Protein AF-A0A8T6SD44-F1 (afdb_monomer_lite)

Foldseek 3Di:
DLQVQLVCCLVVVDVHDDDPDPDAALQADPPDDDPRHPHRSVVVSQCCCCPPVVDPDDDDDDPPPDHSPD

Structure (mmCIF, N/CA/C/O backbone):
data_AF-A0A8T6SD44-F1
#
_entry.id   AF-A0A8T6SD44-F1
#
loop_
_atom_site.group_PDB
_atom_site.id
_atom_site.type_symbol
_atom_site.label_atom_id
_atom_site.label_alt_id
_atom_site.label_comp_id
_atom_site.label_asym_id
_atom_site.label_entity_id
_atom_site.label_seq_id
_atom_site.pdbx_PDB_ins_code
_atom_site.Cartn_x
_atom_site.Cartn_y
_atom_site.Cartn_z
_atom_site.occupancy
_atom_site.B_iso_or_equiv
_atom_site.auth_seq_id
_atom_site.auth_comp_id
_atom_site.auth_asym_id
_atom_site.auth_atom_id
_atom_site.pdbx_PDB_model_num
ATOM 1 N N . GLY A 1 1 ? -0.859 11.137 -0.951 1.00 90.88 1 GLY A N 1
ATOM 2 C CA . GLY A 1 1 ? -2.228 10.768 -1.362 1.00 90.88 1 GLY A CA 1
ATOM 3 C C . GLY A 1 1 ? -2.732 9.556 -0.604 1.00 90.88 1 GLY A C 1
ATOM 4 O O . GLY A 1 1 ? -3.475 9.726 0.352 1.00 90.88 1 GLY A O 1
ATOM 5 N N . ILE A 1 2 ? -2.285 8.353 -0.980 1.00 96.94 2 ILE A N 1
ATOM 6 C CA . ILE A 1 2 ? -2.877 7.083 -0.520 1.00 96.94 2 ILE A CA 1
ATOM 7 C C . ILE A 1 2 ? -2.981 6.927 1.008 1.00 96.94 2 ILE A C 1
ATOM 9 O O . ILE A 1 2 ? -4.054 6.614 1.511 1.00 96.94 2 ILE A O 1
ATOM 13 N N . LEU A 1 3 ? -1.931 7.258 1.771 1.00 97.69 3 LEU A N 1
ATOM 14 C CA . LEU A 1 3 ? -1.979 7.160 3.237 1.00 97.69 3 LEU A CA 1
ATOM 15 C C . LEU A 1 3 ? -2.994 8.114 3.876 1.00 97.69 3 LEU A C 1
ATOM 17 O O . LEU A 1 3 ? -3.533 7.800 4.930 1.00 97.69 3 LEU A O 1
ATOM 21 N N . ARG A 1 4 ? -3.272 9.275 3.268 1.00 97.69 4 ARG A N 1
ATOM 22 C CA . ARG A 1 4 ? -4.307 10.183 3.782 1.00 97.69 4 ARG A CA 1
ATOM 23 C C . ARG A 1 4 ? -5.691 9.568 3.595 1.00 97.69 4 ARG A C 1
ATOM 25 O O . ARG A 1 4 ? -6.455 9.582 4.550 1.00 97.69 4 ARG A O 1
ATOM 32 N N . ALA A 1 5 ? -5.968 8.994 2.422 1.00 98.00 5 ALA A N 1
ATOM 33 C CA . ALA A 1 5 ? -7.222 8.288 2.160 1.00 98.00 5 ALA A CA 1
ATOM 34 C C . ALA A 1 5 ? -7.410 7.114 3.133 1.00 98.00 5 ALA A C 1
ATOM 36 O O . ALA A 1 5 ? -8.435 7.035 3.798 1.00 98.00 5 ALA A O 1
ATOM 37 N N . VAL A 1 6 ? -6.379 6.279 3.3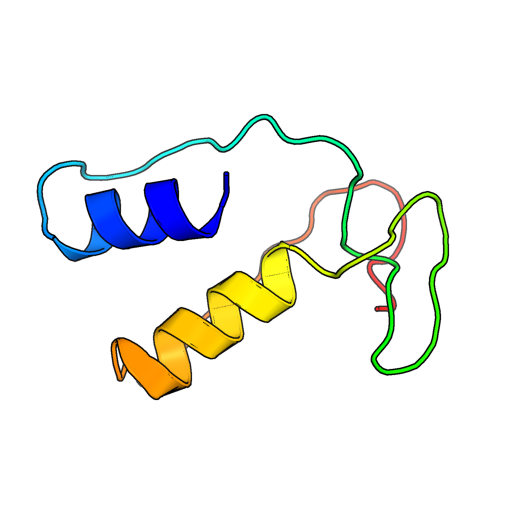10 1.00 97.94 6 VAL A N 1
ATOM 38 C CA . VAL A 1 6 ? -6.404 5.175 4.283 1.00 97.94 6 VAL A CA 1
ATOM 39 C C . VAL A 1 6 ? -6.694 5.674 5.698 1.00 97.94 6 VAL A C 1
ATOM 41 O O . VAL A 1 6 ? -7.560 5.123 6.363 1.00 97.94 6 VAL A O 1
ATOM 44 N N . LYS A 1 7 ? -6.021 6.734 6.164 1.00 97.94 7 LYS A N 1
ATOM 45 C CA . LYS A 1 7 ? -6.250 7.282 7.512 1.00 97.94 7 LYS A CA 1
ATOM 46 C C . LYS A 1 7 ? -7.682 7.776 7.716 1.00 97.94 7 LYS A C 1
ATOM 48 O O . LYS A 1 7 ? -8.240 7.523 8.772 1.00 97.94 7 LYS A O 1
ATOM 53 N N . LEU A 1 8 ? -8.247 8.459 6.721 1.00 98.31 8 LEU A N 1
ATOM 54 C CA . LEU A 1 8 ? -9.615 8.987 6.757 1.00 98.31 8 LEU A CA 1
ATOM 55 C C . LEU A 1 8 ? -10.679 7.877 6.744 1.00 98.31 8 LEU A C 1
ATOM 57 O O . LEU A 1 8 ? -11.720 8.005 7.380 1.00 98.31 8 LEU A O 1
ATOM 61 N N . ILE A 1 9 ? -10.408 6.772 6.045 1.00 98.25 9 ILE A N 1
ATOM 62 C CA . ILE A 1 9 ? -11.285 5.595 6.060 1.00 98.25 9 ILE A CA 1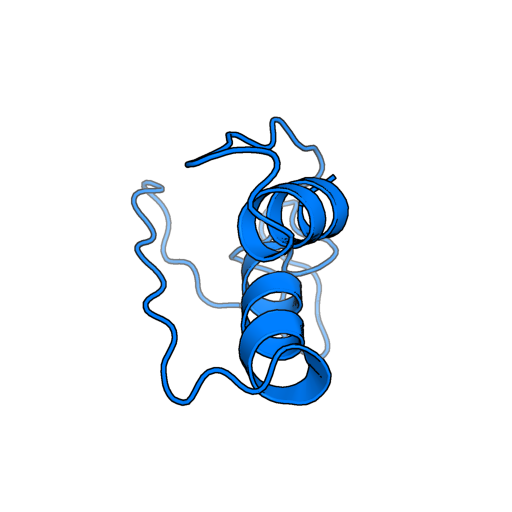
ATOM 63 C C . ILE A 1 9 ? -11.170 4.870 7.404 1.00 98.25 9 ILE A C 1
ATOM 65 O O . ILE A 1 9 ? -12.171 4.559 8.039 1.00 98.25 9 ILE A O 1
ATOM 69 N N . MET A 1 10 ? -9.944 4.650 7.885 1.00 97.75 10 MET A N 1
ATOM 70 C CA . MET A 1 10 ? -9.714 3.941 9.146 1.00 97.75 10 MET A CA 1
ATOM 71 C C . MET A 1 10 ? -10.168 4.723 10.384 1.00 97.75 10 MET A C 1
ATOM 73 O O . MET A 1 10 ? -10.440 4.105 11.408 1.00 97.75 10 MET A O 1
ATOM 77 N N . SER A 1 11 ? -10.270 6.055 10.314 1.00 97.50 11 SER A N 1
ATOM 78 C CA . SER A 1 11 ? -10.870 6.870 11.380 1.00 97.50 11 SER A CA 1
ATOM 79 C C . SER A 1 11 ? -12.401 6.821 11.398 1.00 97.50 11 SER A C 1
ATOM 81 O O . SER A 1 11 ? -13.003 7.373 12.314 1.00 97.50 11 SER A O 1
ATOM 83 N N . GLY A 1 12 ? -13.035 6.199 10.398 1.00 98.12 12 GLY A N 1
ATOM 84 C CA . GLY A 1 12 ? -14.489 6.158 10.247 1.00 98.12 12 GLY A CA 1
ATOM 85 C C . GLY A 1 12 ? -15.104 7.447 9.693 1.00 98.12 12 GLY A C 1
ATOM 86 O O . GLY A 1 12 ? -16.324 7.541 9.613 1.00 98.12 12 GLY A O 1
ATOM 87 N N . GLU A 1 13 ? -14.289 8.428 9.291 1.00 98.38 13 GLU A N 1
ATOM 88 C CA . GLU A 1 13 ? -14.775 9.682 8.694 1.00 98.38 13 GLU A CA 1
ATOM 89 C C . GLU A 1 13 ? -15.371 9.439 7.297 1.00 98.38 13 GLU A C 1
ATOM 91 O O . GLU A 1 13 ? -16.326 10.099 6.897 1.00 98.38 13 GLU A O 1
ATOM 96 N N . PHE A 1 14 ? -14.846 8.444 6.576 1.00 98.50 14 PHE A N 1
ATOM 97 C CA . PHE A 1 14 ? -15.358 8.006 5.280 1.00 98.50 14 PHE A CA 1
ATOM 98 C C . PHE A 1 14 ? -15.475 6.481 5.222 1.00 98.50 14 PHE A C 1
ATOM 100 O O . PHE A 1 14 ? -14.662 5.761 5.793 1.00 98.50 14 PHE A O 1
ATOM 107 N N . GLN A 1 15 ? -16.460 5.972 4.477 1.00 98.19 15 GLN A N 1
ATOM 108 C CA . GLN A 1 15 ? -16.632 4.525 4.283 1.00 98.19 15 GLN A CA 1
ATOM 109 C C . GLN A 1 15 ? -15.670 3.938 3.236 1.00 98.19 15 GLN A C 1
ATOM 111 O O . GLN A 1 15 ? -15.318 2.764 3.303 1.00 98.19 15 GLN A O 1
ATOM 116 N N . ASN A 1 16 ? -15.268 4.735 2.244 1.00 98.06 16 ASN A N 1
ATOM 117 C CA . ASN A 1 16 ? -14.364 4.350 1.162 1.00 98.06 16 ASN A CA 1
ATOM 118 C C . ASN A 1 16 ? -13.669 5.597 0.586 1.00 98.06 16 ASN A C 1
ATOM 120 O O . ASN A 1 16 ? -13.950 6.722 1.001 1.00 98.06 16 ASN A O 1
ATOM 124 N N . GLY A 1 17 ? -12.740 5.410 -0.353 1.00 96.50 17 GLY A N 1
ATOM 125 C CA . GLY A 1 17 ? -12.058 6.527 -0.997 1.00 96.50 17 GLY A CA 1
ATOM 126 C C . GLY A 1 17 ? -11.259 6.120 -2.228 1.00 96.50 17 GLY A C 1
ATOM 127 O O . GLY A 1 17 ? -10.815 4.981 -2.355 1.00 96.50 17 GLY A O 1
ATOM 128 N N . PHE A 1 18 ? -11.052 7.086 -3.121 1.00 97.12 18 PHE A N 1
ATOM 129 C CA . PHE A 1 18 ? -10.251 6.942 -4.331 1.00 97.12 18 PHE A CA 1
ATOM 130 C C . PHE A 1 18 ? -9.101 7.952 -4.311 1.00 97.12 18 PHE A C 1
ATOM 132 O O . PHE A 1 18 ? -9.314 9.150 -4.129 1.00 97.12 18 PHE A O 1
ATOM 139 N N . ALA A 1 19 ? -7.869 7.472 -4.483 1.00 97.69 19 ALA A N 1
ATOM 140 C CA . ALA A 1 19 ? -6.681 8.315 -4.506 1.00 97.69 19 ALA A CA 1
ATOM 141 C C . ALA A 1 19 ? -6.157 8.451 -5.943 1.00 97.69 19 ALA A C 1
ATOM 143 O O . ALA A 1 19 ? -5.409 7.599 -6.415 1.00 97.69 19 ALA A O 1
ATOM 144 N N . LEU A 1 20 ? -6.506 9.550 -6.617 1.00 97.62 20 LEU A N 1
ATOM 145 C CA . LEU A 1 20 ? -5.967 9.883 -7.936 1.00 97.62 20 LEU A CA 1
ATOM 146 C C . LEU A 1 20 ? -4.529 10.407 -7.790 1.00 97.62 20 LEU A C 1
ATOM 148 O O . LEU A 1 20 ? -4.315 11.558 -7.411 1.00 97.62 20 LEU A O 1
ATOM 152 N N . VAL A 1 21 ? -3.535 9.547 -8.023 1.00 97.56 21 VAL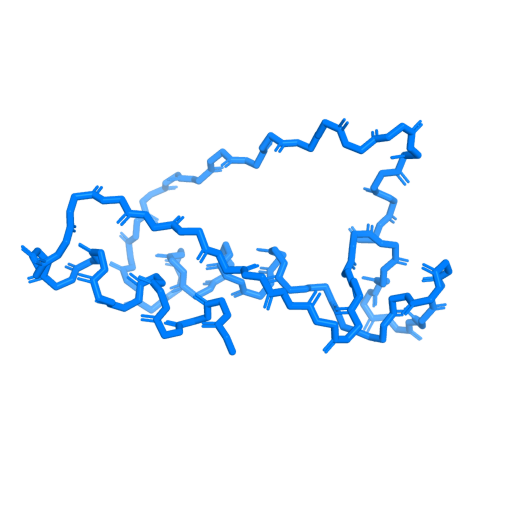 A N 1
ATOM 153 C CA . VAL A 1 21 ? -2.121 9.837 -7.728 1.00 97.56 21 VAL A CA 1
ATOM 154 C C . VAL A 1 21 ? -1.212 9.645 -8.937 1.00 97.56 21 VAL A C 1
ATOM 156 O O . VAL A 1 21 ? -1.431 8.777 -9.776 1.00 97.56 21 VAL A O 1
ATOM 159 N N . ARG A 1 22 ? -0.146 10.449 -8.987 1.00 97.94 22 ARG A N 1
ATOM 160 C CA . ARG A 1 22 ? 1.025 10.265 -9.853 1.00 97.94 22 ARG A CA 1
ATOM 161 C C . ARG A 1 22 ? 2.290 10.543 -9.027 1.00 97.94 22 ARG A C 1
ATOM 163 O O . ARG A 1 22 ? 2.240 11.456 -8.198 1.00 97.94 22 ARG A O 1
ATOM 170 N N . PRO A 1 23 ? 3.408 9.824 -9.245 1.00 97.62 23 PRO A N 1
ATOM 171 C CA . PRO A 1 23 ? 3.581 8.671 -10.150 1.00 97.62 23 PRO A CA 1
ATOM 172 C C . PRO A 1 23 ? 2.823 7.397 -9.689 1.00 97.62 23 PRO A C 1
ATOM 174 O O . PRO A 1 23 ? 2.381 7.351 -8.535 1.00 97.62 23 PRO A O 1
ATOM 177 N N . PRO A 1 24 ? 2.640 6.381 -10.569 1.00 98.44 24 PRO A N 1
ATOM 178 C CA . PRO A 1 24 ? 2.074 5.074 -10.200 1.00 98.44 24 PRO A CA 1
ATOM 179 C C . PRO A 1 24 ? 3.019 4.288 -9.269 1.00 98.44 24 PRO A C 1
ATOM 181 O O . PRO A 1 24 ? 4.066 4.804 -8.870 1.00 98.44 24 PRO A O 1
ATOM 184 N N . GLY A 1 25 ? 2.637 3.062 -8.879 1.00 98.50 25 GLY A N 1
ATOM 185 C CA . GLY A 1 25 ? 3.397 2.305 -7.874 1.00 98.50 25 GLY A CA 1
ATOM 186 C C . GLY A 1 25 ? 3.655 0.815 -8.108 1.00 98.50 25 GLY A C 1
ATOM 187 O O . GLY A 1 25 ? 4.686 0.335 -7.650 1.00 98.50 25 GLY A O 1
ATOM 188 N N . HIS A 1 26 ? 2.782 0.077 -8.791 1.00 98.62 26 HIS A N 1
ATOM 189 C CA . HIS A 1 26 ? 2.781 -1.395 -8.730 1.00 98.62 26 HIS A CA 1
ATOM 19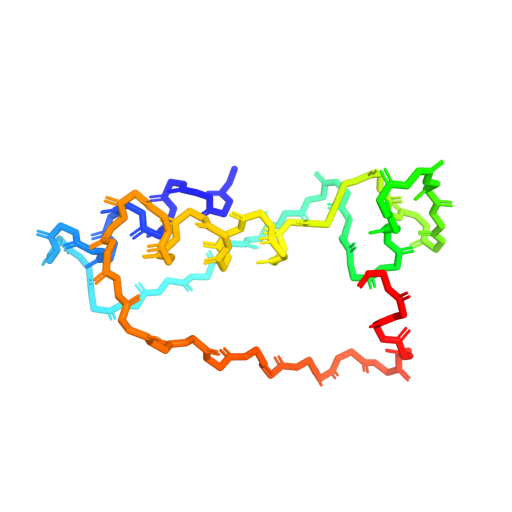0 C C . HIS A 1 26 ? 3.989 -2.117 -9.370 1.00 98.62 26 HIS A C 1
ATOM 192 O O . HIS A 1 26 ? 4.141 -3.316 -9.178 1.00 98.62 26 HIS A O 1
ATOM 198 N N . HIS A 1 27 ? 4.877 -1.407 -10.074 1.00 98.69 27 HIS A N 1
ATOM 199 C CA . HIS A 1 27 ? 6.121 -1.957 -10.633 1.00 98.69 27 HIS A CA 1
ATOM 200 C C . HIS A 1 27 ? 7.379 -1.619 -9.808 1.00 98.69 27 HIS A C 1
ATOM 202 O O . HIS A 1 27 ? 8.482 -2.043 -10.157 1.00 98.69 27 HIS A O 1
ATOM 208 N N . ALA A 1 28 ? 7.253 -0.803 -8.755 1.00 98.75 28 ALA A N 1
ATOM 209 C CA . ALA A 1 28 ? 8.390 -0.395 -7.933 1.00 98.75 28 ALA A CA 1
ATOM 210 C C . ALA A 1 28 ? 8.711 -1.469 -6.886 1.00 98.75 28 ALA A C 1
ATOM 212 O O . ALA A 1 28 ? 7.971 -1.624 -5.919 1.00 98.75 28 ALA A O 1
ATOM 213 N N . GLY A 1 29 ? 9.833 -2.166 -7.068 1.00 97.75 29 GLY A N 1
ATOM 214 C CA . GLY A 1 29 ? 10.333 -3.156 -6.118 1.00 97.75 29 GLY A CA 1
ATOM 215 C C . GLY A 1 29 ? 11.038 -2.524 -4.916 1.00 97.75 29 GLY A C 1
ATOM 216 O O . GLY A 1 29 ? 11.276 -1.317 -4.852 1.00 97.75 29 GLY A O 1
ATOM 217 N N . LYS A 1 30 ? 11.458 -3.357 -3.956 1.00 96.94 30 LYS A N 1
ATOM 218 C CA . LYS A 1 30 ? 12.143 -2.909 -2.724 1.00 96.94 30 LYS A CA 1
ATOM 219 C C . LYS A 1 30 ? 13.396 -2.055 -2.980 1.00 96.94 30 LYS A C 1
ATOM 221 O O . LYS A 1 30 ? 13.704 -1.182 -2.172 1.00 96.94 30 LYS A O 1
ATOM 226 N N . TYR A 1 31 ? 14.125 -2.328 -4.064 1.00 97.44 31 TYR A N 1
ATOM 227 C CA . TYR A 1 31 ? 15.420 -1.704 -4.364 1.00 97.44 31 TYR A CA 1
ATOM 228 C C . TYR A 1 31 ? 15.499 -1.098 -5.772 1.00 97.44 31 TYR A C 1
ATOM 230 O O . TYR A 1 31 ? 16.588 -0.756 -6.229 1.00 97.44 31 TYR A O 1
ATOM 238 N N . ASN A 1 32 ? 14.373 -0.972 -6.477 1.00 97.12 32 ASN A N 1
ATOM 239 C CA . ASN A 1 32 ? 14.355 -0.508 -7.860 1.00 97.12 32 ASN A CA 1
ATOM 240 C C . ASN A 1 32 ? 13.043 0.203 -8.213 1.00 97.12 32 ASN A C 1
ATOM 242 O O . ASN A 1 32 ? 11.961 -0.226 -7.822 1.00 97.12 32 ASN A O 1
ATOM 246 N N . ALA A 1 33 ? 13.151 1.253 -9.027 1.00 98.44 33 ALA A N 1
ATOM 247 C CA . ALA A 1 33 ? 12.025 1.814 -9.767 1.00 98.44 33 ALA A CA 1
ATOM 248 C C . ALA A 1 33 ? 11.788 1.007 -11.060 1.00 98.44 33 ALA A C 1
ATOM 250 O O . ALA A 1 33 ? 12.696 0.335 -11.554 1.00 98.44 33 ALA A O 1
ATOM 251 N N . GLY A 1 34 ? 10.586 1.083 -11.630 1.00 97.88 34 GLY A N 1
ATOM 252 C CA . GLY A 1 34 ? 10.229 0.390 -12.875 1.00 97.88 34 GLY A CA 1
ATOM 253 C C . GLY A 1 34 ? 8.863 0.832 -13.392 1.00 97.88 34 GLY A C 1
ATOM 254 O O . GLY A 1 34 ? 8.045 1.276 -12.600 1.00 97.88 34 GLY A O 1
ATOM 255 N N . GLY A 1 35 ? 8.614 0.778 -14.707 1.00 97.50 35 GLY A N 1
ATOM 256 C CA . GLY A 1 35 ? 7.293 1.091 -15.289 1.00 97.50 35 GLY A CA 1
ATOM 257 C C . GLY A 1 35 ? 6.690 2.423 -14.814 1.00 97.50 35 GLY A C 1
ATOM 258 O O . GLY A 1 35 ? 5.539 2.474 -14.395 1.00 97.50 35 GLY A O 1
ATOM 259 N N . PHE A 1 36 ? 7.501 3.487 -14.771 1.00 98.50 36 PHE A N 1
ATOM 260 C CA . PHE A 1 36 ? 7.152 4.815 -14.225 1.00 98.50 36 PHE A CA 1
ATOM 261 C C . PHE A 1 36 ? 6.834 4.868 -12.718 1.00 98.50 36 PHE A C 1
ATOM 263 O O . PHE A 1 36 ? 6.549 5.943 -12.186 1.00 98.50 36 PHE A O 1
ATOM 270 N N . CYS A 1 37 ? 6.910 3.741 -12.014 1.00 98.69 37 CYS A N 1
ATOM 271 C CA . CYS A 1 37 ? 6.705 3.631 -10.580 1.00 98.69 37 CYS A CA 1
ATOM 272 C C . CYS A 1 37 ? 8.013 3.930 -9.841 1.00 98.69 37 CYS A C 1
ATOM 274 O O . CYS A 1 37 ? 9.012 3.235 -10.031 1.00 98.69 37 CYS A O 1
ATOM 276 N N . ILE A 1 38 ? 7.997 4.955 -8.983 1.00 98.31 38 ILE A N 1
ATOM 277 C CA . ILE A 1 38 ? 9.144 5.321 -8.131 1.00 98.31 38 ILE A CA 1
ATOM 278 C C . ILE A 1 38 ? 9.032 4.633 -6.766 1.00 98.31 38 ILE A C 1
ATOM 280 O O . ILE A 1 38 ? 10.002 4.067 -6.274 1.00 98.31 38 ILE A O 1
ATOM 284 N N . PHE A 1 39 ? 7.832 4.646 -6.179 1.00 98.38 39 PHE A N 1
ATOM 285 C CA . PHE A 1 39 ? 7.508 3.955 -4.933 1.00 98.38 39 PHE A CA 1
ATOM 286 C C . PHE A 1 39 ? 6.210 3.173 -5.089 1.00 98.38 39 PHE A C 1
ATOM 288 O O . PHE A 1 39 ? 5.265 3.655 -5.715 1.00 98.38 39 PHE A O 1
ATOM 295 N N . ASN A 1 40 ? 6.124 2.004 -4.456 1.00 98.50 40 ASN A N 1
ATOM 296 C CA . ASN A 1 40 ? 4.913 1.198 -4.486 1.00 98.50 40 ASN A CA 1
ATOM 297 C C . ASN A 1 40 ? 3.866 1.737 -3.503 1.00 98.50 40 ASN A C 1
ATOM 299 O O . ASN A 1 40 ? 3.804 1.351 -2.335 1.00 98.50 40 ASN A O 1
ATOM 303 N N . ASN A 1 41 ? 3.044 2.669 -3.995 1.00 98.38 41 ASN A N 1
ATOM 304 C CA . ASN A 1 41 ? 1.970 3.320 -3.240 1.00 98.38 41 ASN A CA 1
ATOM 305 C C . ASN A 1 41 ? 1.066 2.311 -2.506 1.00 98.38 41 ASN A C 1
ATOM 307 O O . ASN A 1 41 ? 0.664 2.554 -1.367 1.00 98.38 41 ASN A O 1
ATOM 311 N N . ILE A 1 42 ? 0.752 1.191 -3.162 1.00 98.06 42 ILE A N 1
ATOM 312 C CA . ILE A 1 42 ? -0.185 0.179 -2.666 1.00 98.06 42 ILE A CA 1
ATOM 313 C C . ILE A 1 42 ? 0.488 -0.673 -1.586 1.00 98.06 42 ILE A C 1
ATOM 315 O O . ILE A 1 42 ? -0.083 -0.853 -0.512 1.00 98.06 42 ILE A O 1
ATOM 319 N N . ALA A 1 43 ? 1.736 -1.102 -1.806 1.00 98.19 43 ALA A N 1
ATOM 320 C CA . ALA A 1 43 ? 2.506 -1.830 -0.798 1.00 98.19 43 ALA A CA 1
ATOM 321 C C . ALA A 1 43 ? 2.752 -0.985 0.465 1.00 98.19 43 ALA A C 1
ATOM 323 O O . ALA A 1 43 ? 2.625 -1.488 1.581 1.00 98.19 43 ALA A O 1
ATOM 324 N N . ILE A 1 44 ? 3.035 0.316 0.317 1.00 98.31 44 ILE A N 1
ATOM 325 C CA . ILE A 1 44 ? 3.176 1.248 1.449 1.00 98.31 44 ILE A CA 1
ATOM 326 C C . ILE A 1 44 ? 1.870 1.335 2.252 1.00 98.31 44 ILE A C 1
ATOM 328 O O . ILE A 1 44 ? 1.900 1.304 3.483 1.00 98.31 44 ILE A O 1
ATOM 332 N N . ALA A 1 45 ? 0.723 1.428 1.573 1.00 98.44 45 ALA A N 1
ATOM 333 C CA . ALA A 1 45 ? -0.582 1.467 2.225 1.00 98.44 45 ALA A CA 1
ATOM 334 C C . ALA A 1 45 ? -0.899 0.156 2.962 1.00 98.44 45 ALA A C 1
ATOM 336 O O . ALA A 1 45 ? -1.300 0.196 4.125 1.00 98.44 45 ALA A O 1
ATOM 337 N N . ALA A 1 46 ? -0.661 -0.993 2.325 1.00 98.69 46 ALA A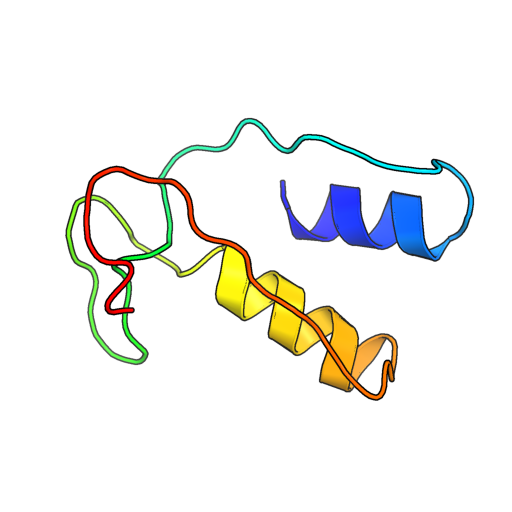 N 1
ATOM 338 C CA . ALA A 1 46 ? -0.858 -2.304 2.938 1.00 98.69 46 ALA A CA 1
ATOM 339 C C . ALA A 1 46 ? 0.037 -2.492 4.172 1.00 98.69 46 ALA A C 1
ATOM 341 O O . ALA A 1 46 ? -0.445 -2.884 5.233 1.00 98.69 46 ALA A O 1
ATOM 342 N N . LYS A 1 47 ? 1.319 -2.118 4.077 1.00 98.38 47 LYS A N 1
ATOM 343 C CA . LYS A 1 47 ? 2.250 -2.161 5.210 1.00 98.38 47 LYS A CA 1
ATOM 344 C C . LYS A 1 47 ? 1.786 -1.270 6.365 1.00 98.38 47 LYS A C 1
ATOM 346 O O . LYS A 1 47 ? 1.798 -1.706 7.511 1.00 98.38 47 LYS A O 1
ATOM 351 N N . TYR A 1 48 ? 1.323 -0.052 6.077 1.00 98.56 48 TYR A N 1
ATOM 352 C CA . TYR A 1 48 ? 0.773 0.847 7.097 1.00 98.56 48 TYR A CA 1
ATOM 353 C C . TYR A 1 48 ? -0.453 0.245 7.805 1.00 98.56 48 TYR A C 1
ATOM 355 O O . TYR A 1 48 ? -0.548 0.306 9.033 1.00 98.56 48 TYR A O 1
ATOM 363 N N . LEU A 1 49 ? -1.368 -0.369 7.049 1.00 98.56 49 LEU A N 1
ATOM 364 C CA . LEU A 1 49 ? -2.553 -1.035 7.594 1.00 98.56 49 LEU A CA 1
ATOM 365 C C . LEU A 1 49 ? -2.196 -2.213 8.516 1.00 98.56 49 LEU A C 1
ATOM 367 O O . LEU A 1 49 ? -2.782 -2.357 9.587 1.00 98.56 49 LEU A O 1
ATOM 371 N N . LEU A 1 50 ? -1.209 -3.024 8.134 1.00 98.62 50 LEU A N 1
ATOM 372 C CA . LEU A 1 50 ? -0.772 -4.176 8.926 1.00 98.62 50 LEU A CA 1
ATOM 373 C C . LEU A 1 50 ? 0.029 -3.754 10.170 1.00 98.62 50 LEU A C 1
ATOM 375 O O . LEU A 1 50 ? -0.238 -4.212 11.278 1.00 98.62 50 LEU A O 1
ATOM 379 N N . GLU A 1 51 ? 1.009 -2.862 10.019 1.00 98.25 51 GLU A N 1
ATOM 380 C CA . GLU A 1 51 ? 1.968 -2.563 11.092 1.00 98.25 51 GLU A CA 1
ATOM 381 C C . GLU A 1 51 ? 1.501 -1.453 12.035 1.00 98.25 51 GLU A C 1
ATOM 383 O O . GLU A 1 51 ? 1.763 -1.516 13.237 1.00 98.25 51 GLU A O 1
ATOM 388 N N . THR A 1 52 ? 0.824 -0.428 11.509 1.00 97.81 52 THR A N 1
ATOM 389 C CA . THR A 1 52 ? 0.402 0.737 12.304 1.00 97.81 52 THR A CA 1
ATOM 390 C C . THR A 1 52 ? -1.052 0.629 12.733 1.00 97.81 52 THR A C 1
ATOM 392 O O . THR A 1 52 ? -1.355 0.827 13.904 1.00 97.81 52 THR A O 1
ATOM 395 N N . VAL A 1 53 ? -1.950 0.296 11.802 1.00 97.50 53 VAL A N 1
ATOM 396 C CA . VAL A 1 53 ? -3.386 0.141 12.100 1.00 97.50 53 VAL A CA 1
ATOM 397 C C . VAL A 1 53 ? -3.690 -1.222 12.737 1.00 97.50 53 VAL A C 1
ATOM 399 O O . VAL A 1 53 ? -4.740 -1.383 13.349 1.00 97.50 53 VAL A O 1
ATOM 402 N N . ARG A 1 54 ? -2.743 -2.173 12.672 1.00 97.94 54 ARG A N 1
ATOM 403 C CA . ARG A 1 54 ? -2.836 -3.515 13.272 1.00 97.94 54 ARG A CA 1
ATOM 404 C C . ARG A 1 54 ? -3.987 -4.359 12.716 1.00 97.94 54 ARG A C 1
ATOM 406 O O . ARG A 1 54 ? -4.548 -5.180 13.436 1.00 97.94 54 ARG A O 1
ATOM 413 N N . LEU A 1 55 ? -4.324 -4.194 11.434 1.00 98.12 55 LEU A N 1
ATOM 414 C CA . LEU A 1 55 ? -5.196 -5.156 10.759 1.00 98.12 55 LEU A CA 1
ATOM 415 C C . LEU A 1 55 ? -4.481 -6.504 10.624 1.00 98.12 55 LEU A C 1
ATOM 417 O O . LEU A 1 55 ? -3.284 -6.555 10.355 1.00 98.12 55 LEU A O 1
ATOM 421 N N . GLU A 1 56 ? -5.222 -7.600 10.762 1.00 98.44 56 GLU A N 1
ATOM 422 C CA . GLU A 1 56 ? -4.650 -8.945 10.623 1.00 98.44 56 GLU A CA 1
ATOM 423 C C . GLU A 1 56 ? -4.347 -9.312 9.167 1.00 98.44 56 GLU A C 1
ATOM 425 O O . GLU A 1 56 ? -3.417 -10.066 8.889 1.00 98.44 56 GLU A O 1
ATOM 430 N N . ARG A 1 57 ? -5.178 -8.839 8.230 1.00 98.31 57 ARG A N 1
ATOM 431 C CA . ARG A 1 57 ? -5.138 -9.226 6.815 1.00 98.31 57 ARG A CA 1
ATOM 432 C C . ARG A 1 57 ? -5.502 -8.043 5.926 1.00 98.31 57 ARG A C 1
ATOM 434 O O . ARG A 1 57 ? -6.390 -7.262 6.257 1.00 98.31 57 ARG A O 1
ATOM 441 N N . VAL A 1 58 ? -4.836 -7.953 4.778 1.00 98.44 58 VAL A N 1
ATOM 442 C CA . VAL A 1 58 ? -5.099 -6.971 3.718 1.00 98.44 58 VAL A CA 1
ATOM 443 C C . VAL A 1 58 ? -5.116 -7.713 2.382 1.00 98.44 58 VAL A C 1
ATOM 445 O O . VAL A 1 58 ? -4.206 -8.489 2.104 1.00 98.44 58 VAL A O 1
ATOM 448 N N . LEU A 1 59 ? -6.141 -7.472 1.562 1.00 98.50 59 LEU A N 1
ATOM 449 C CA . LEU A 1 59 ? -6.208 -7.931 0.174 1.00 98.50 59 LEU A CA 1
ATOM 450 C C . LEU A 1 59 ? -5.809 -6.776 -0.752 1.00 98.50 59 LEU A C 1
ATOM 452 O O . LEU A 1 59 ? -6.336 -5.673 -0.617 1.00 98.50 59 LEU A O 1
ATOM 456 N N . ILE A 1 60 ? -4.917 -7.044 -1.704 1.00 98.50 60 ILE A N 1
ATOM 457 C CA . ILE A 1 60 ? -4.623 -6.145 -2.824 1.00 98.50 60 ILE A CA 1
ATOM 458 C C . ILE A 1 60 ? -5.255 -6.754 -4.074 1.00 98.50 60 ILE A C 1
ATOM 460 O O . ILE A 1 60 ? -4.957 -7.894 -4.420 1.00 98.50 60 ILE A O 1
ATOM 464 N N . LEU A 1 61 ? -6.121 -5.989 -4.735 1.00 98.44 61 LEU A N 1
ATOM 465 C CA . LEU A 1 61 ? -6.671 -6.322 -6.044 1.00 98.44 61 LEU A CA 1
ATOM 466 C C . LEU A 1 61 ? -6.085 -5.344 -7.063 1.00 98.44 61 LEU A C 1
ATOM 468 O O . LEU A 1 61 ? -6.434 -4.164 -7.052 1.00 98.44 61 LEU A O 1
ATOM 472 N N . ASP A 1 62 ? -5.183 -5.840 -7.904 1.00 98.50 62 ASP A N 1
ATOM 473 C CA . ASP A 1 62 ? -4.611 -5.085 -9.016 1.00 98.50 62 ASP A CA 1
ATOM 474 C C . ASP A 1 62 ? -5.344 -5.463 -10.307 1.00 98.50 62 ASP A C 1
ATOM 476 O O . ASP A 1 62 ? -5.398 -6.635 -10.678 1.00 98.50 62 ASP A O 1
ATOM 480 N N . ILE A 1 63 ? -5.958 -4.465 -10.939 1.00 98.38 63 ILE A N 1
ATOM 481 C CA . ILE A 1 63 ? -6.700 -4.599 -12.200 1.00 98.38 63 ILE A CA 1
ATOM 482 C C . ILE A 1 63 ? -6.027 -3.825 -13.338 1.00 98.38 63 ILE A C 1
ATOM 484 O O . ILE A 1 63 ? -6.627 -3.671 -14.402 1.00 98.38 63 ILE A O 1
ATOM 488 N N . ASP A 1 64 ? -4.822 -3.288 -13.114 1.00 98.56 64 ASP A N 1
ATOM 489 C CA . ASP A 1 64 ? -4.027 -2.726 -14.198 1.00 98.56 64 ASP A CA 1
ATOM 490 C C . ASP A 1 64 ? -3.712 -3.822 -15.231 1.00 98.56 64 ASP A C 1
ATOM 492 O O . ASP A 1 64 ? -3.578 -5.003 -14.904 1.00 98.56 64 ASP A O 1
ATOM 496 N N . ALA A 1 65 ? -3.625 -3.437 -16.505 1.00 98.56 65 ALA A N 1
ATOM 497 C CA . ALA A 1 65 ? -3.354 -4.374 -17.592 1.00 98.56 65 ALA A CA 1
ATOM 498 C C . ALA A 1 65 ? -1.951 -5.000 -17.502 1.00 98.56 65 ALA A C 1
ATOM 500 O O . ALA A 1 65 ? -1.703 -6.048 -18.102 1.00 98.56 65 ALA A O 1
ATOM 501 N N . HIS A 1 66 ? -1.028 -4.362 -16.780 1.00 98.69 66 HIS A N 1
ATOM 502 C CA . HIS A 1 66 ? 0.324 -4.853 -16.571 1.00 98.69 66 HIS A CA 1
ATOM 503 C C . HIS A 1 66 ? 0.441 -5.601 -15.246 1.00 98.69 66 HIS A C 1
ATOM 505 O O . HIS A 1 66 ? -0.189 -5.273 -14.245 1.00 98.69 66 HIS A O 1
ATOM 511 N N . HIS A 1 67 ? 1.325 -6.594 -15.221 1.00 98.31 67 HIS A N 1
ATOM 512 C CA . HIS A 1 67 ? 1.640 -7.321 -13.999 1.00 98.31 67 HIS A CA 1
ATOM 513 C C . HIS A 1 67 ? 2.297 -6.399 -12.956 1.00 98.31 67 HIS A C 1
ATOM 515 O O . HIS A 1 67 ? 3.405 -5.910 -13.181 1.00 98.31 67 HIS A O 1
ATOM 521 N N . GLY A 1 68 ? 1.651 -6.218 -11.800 1.00 98.12 68 GLY A N 1
ATOM 522 C CA . GLY A 1 68 ? 2.198 -5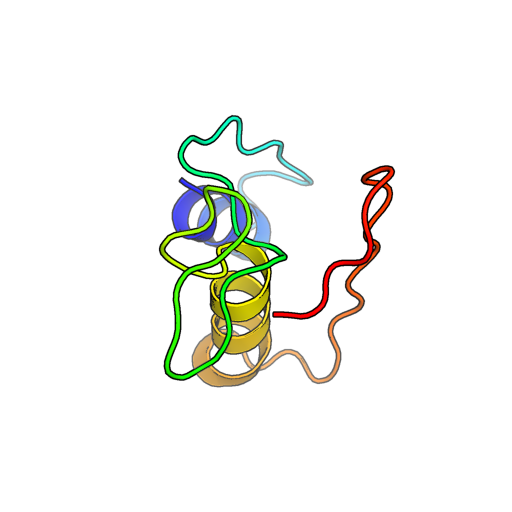.515 -10.635 1.00 98.12 68 GLY A CA 1
ATOM 523 C C . GLY A 1 68 ? 3.320 -6.300 -9.947 1.00 98.12 68 GLY A C 1
ATOM 524 O O . GLY A 1 68 ? 3.114 -6.925 -8.914 1.00 98.12 68 GLY A O 1
ATOM 525 N N . ASN A 1 69 ? 4.507 -6.298 -10.551 1.00 97.44 69 ASN A N 1
ATOM 526 C CA . ASN A 1 69 ? 5.671 -7.095 -10.149 1.00 97.44 69 ASN A CA 1
ATOM 527 C C . ASN A 1 69 ? 6.562 -6.460 -9.060 1.00 97.44 69 ASN A C 1
ATOM 529 O O . ASN A 1 69 ? 7.661 -6.968 -8.820 1.00 97.44 69 ASN A O 1
ATOM 533 N N . GLY A 1 70 ? 6.152 -5.322 -8.493 1.00 96.69 70 GLY A N 1
ATOM 534 C CA . GLY A 1 70 ? 6.880 -4.577 -7.459 1.00 96.69 70 GLY A CA 1
ATOM 535 C C . GLY A 1 70 ? 6.524 -4.959 -6.028 1.00 96.69 70 GLY A C 1
ATOM 536 O O . GLY A 1 70 ? 5.457 -5.564 -5.800 1.00 96.69 70 GLY A O 1
#

pLDDT: mean 97.98, std 1.0, range [90.88, 98.75]

Sequence (70 aa):
GILRAVKLIMSGEFQNGFALVRPPGHHAGKYNAGGFCIFNNIAIAAKYLLETVRLERVLILDIDAHHGNG

Radius of gyration: 12.48 Å; chains: 1; bounding box: 32×20×31 Å

Secondary structure (DSSP, 8-state):
-HHHHHHHHHTTS-S------SS--TT-BTTB-BTTBSS-HHHHHHHHHHHTS--S-------SSS----